Protein AF-T0YH72-F1 (afdb_monomer)

Sequence (68 aa):
MTVAQTASVSGVGPRFISELERGKSTAEIGKALHVIQQLGLDIWVIPRGVTPGAPATVHAEHTIGPGQ

InterPro domains:
  IPR001387 Cro/C1-type, helix-turn-helix domain [cd00093] (1-43)
  IPR010982 Lambda repressor-like, DNA-binding domain superfamily [G3DSA:1.10.260.40] (1-51)
  IPR010982 Lambda repressor-like, DNA-binding domain superfamily [SSF47413] (1-46)

Organism: NCBI:txid410659

Nearest PDB structures (foldseek):
  3dnv-assembly1_B  TM=8.190E-01  e=6.764E-02  Escherichia coli K-12
  8ezt-assembly1_D-2  TM=7.620E-01  e=6.350E-02  Legionella pneumophila
  5k98-assembly1_P  TM=8.213E-01  e=1.272E-01  Escherichia coli MP020980.2
  4z5h-assembly1_A-2  TM=8.311E-01  e=1.638E-01  Escherichia coli K-12
  4z59-assembly1_A  TM=8.331E-01  e=2.247E-01  Escherichia coli K-12

Solvent-accessible surface area (backbone atoms only — not comparable to full-atom values): 4571 Å² total; per-residue (Å²): 132,53,55,66,55,50,17,67,66,43,77,44,58,46,68,56,48,54,39,50,77,69,61,45,90,81,53,58,62,71,58,54,54,48,39,39,53,60,71,74,53,89,87,86,90,74,68,86,94,63,62,89,85,56,78,77,78,68,77,65,79,86,73,80,66,94,82,124

Secondary structure (DSSP, 8-state):
--HHHHHHHHTS-HHHHHHHHTT-TTS-HHHHHHHHHHTT-------TT--TTS-----------S--

Foldseek 3Di:
DDLVVLCVQLVHDSVLSVCVVVVPVPRDVVSVVSSCVSVVHDDDDDDPPDDPPDPPPPPDDPPPDPDD

Radius of gyration: 19.81 Å; Cα contacts (8 Å, |Δi|>4): 31; chains: 1; bounding box: 36×4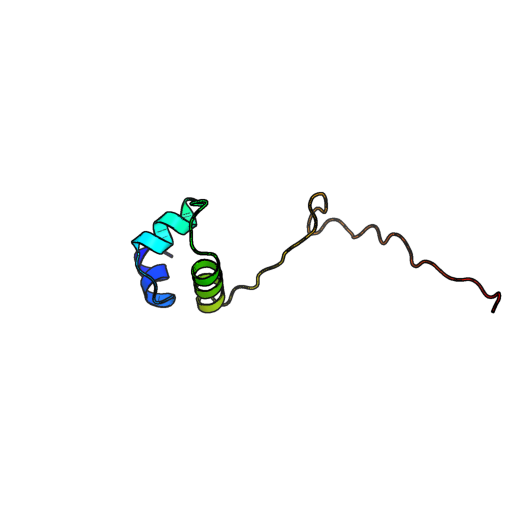4×47 Å

pLDDT: mean 83.75, std 17.88, range [45.78, 97.5]

Mean predicted aligned error: 10.25 Å

Structure (mmCIF, N/CA/C/O backbone):
data_AF-T0YH72-F1
#
_entry.id   AF-T0YH72-F1
#
loop_
_atom_site.group_PDB
_atom_site.id
_atom_site.type_symbol
_atom_site.label_atom_id
_atom_site.label_alt_id
_atom_site.label_comp_id
_atom_site.label_asym_id
_atom_site.label_entity_id
_atom_site.label_seq_id
_atom_site.pdbx_PDB_ins_code
_atom_site.Cartn_x
_atom_site.Cartn_y
_atom_site.Cartn_z
_atom_site.occupancy
_atom_site.B_iso_or_equiv
_atom_site.auth_seq_id
_atom_site.auth_comp_id
_atom_site.auth_asym_id
_atom_site.auth_atom_id
_atom_site.pdbx_PDB_model_num
ATOM 1 N N . MET A 1 1 ? -1.564 12.692 -2.663 1.00 73.81 1 MET A N 1
ATOM 2 C CA . MET A 1 1 ? -2.638 12.093 -1.842 1.00 73.81 1 MET A CA 1
ATOM 3 C C . MET A 1 1 ? -2.234 12.198 -0.382 1.00 73.81 1 MET A C 1
ATOM 5 O O . MET A 1 1 ? -1.055 12.049 -0.099 1.00 73.81 1 MET A O 1
ATOM 9 N N . THR A 1 2 ? -3.161 12.504 0.525 1.00 94.19 2 THR A N 1
ATOM 10 C CA . THR A 1 2 ? -2.930 12.442 1.979 1.00 94.19 2 THR A CA 1
ATOM 11 C C . THR A 1 2 ? -3.147 11.017 2.496 1.00 94.19 2 THR A C 1
ATOM 13 O O . THR A 1 2 ? -3.851 10.233 1.861 1.00 94.19 2 THR A O 1
ATOM 16 N N . VAL A 1 3 ? -2.634 10.700 3.692 1.00 94.00 3 VAL A N 1
ATOM 17 C CA . VAL A 1 3 ? -2.876 9.410 4.372 1.00 94.00 3 VAL A CA 1
ATOM 18 C C . VAL A 1 3 ? -4.369 9.079 4.457 1.00 94.00 3 VAL A C 1
ATOM 20 O O . VAL A 1 3 ? -4.768 7.942 4.221 1.00 94.00 3 VAL A O 1
ATOM 23 N N . ALA A 1 4 ? -5.204 10.078 4.759 1.00 94.19 4 ALA A N 1
ATOM 24 C CA . ALA A 1 4 ? -6.651 9.908 4.852 1.00 94.19 4 ALA A CA 1
ATOM 25 C C . ALA A 1 4 ? -7.286 9.571 3.492 1.00 94.19 4 ALA A C 1
ATOM 27 O O . ALA A 1 4 ? -8.142 8.693 3.418 1.00 94.19 4 ALA A O 1
ATOM 28 N N . GLN A 1 5 ? -6.841 10.223 2.413 1.00 95.44 5 GLN A N 1
ATOM 29 C CA . GLN A 1 5 ? -7.316 9.928 1.059 1.00 95.44 5 GLN A CA 1
ATOM 30 C C . GLN A 1 5 ? -6.910 8.519 0.622 1.00 95.44 5 GLN A C 1
ATOM 32 O O . GLN A 1 5 ? -7.753 7.766 0.143 1.00 95.44 5 GLN A O 1
ATOM 37 N N . THR A 1 6 ? -5.648 8.134 0.834 1.00 93.88 6 THR A N 1
ATOM 38 C CA . THR A 1 6 ? -5.163 6.790 0.492 1.00 93.88 6 THR A CA 1
ATOM 39 C C . THR A 1 6 ? -5.921 5.726 1.276 1.00 93.88 6 THR A C 1
ATOM 41 O O . THR A 1 6 ? -6.403 4.772 0.675 1.00 93.88 6 THR A O 1
ATOM 44 N N . ALA A 1 7 ? -6.101 5.908 2.588 1.00 95.25 7 ALA A N 1
ATOM 45 C CA . ALA A 1 7 ? -6.871 5.002 3.441 1.00 95.25 7 ALA A CA 1
ATOM 46 C C . ALA A 1 7 ? -8.318 4.833 2.951 1.00 95.25 7 ALA A C 1
ATOM 48 O O . ALA A 1 7 ? -8.813 3.714 2.857 1.00 95.25 7 ALA A O 1
ATOM 49 N N . SER A 1 8 ? -8.968 5.939 2.571 1.00 95.44 8 SER A N 1
ATOM 50 C CA . SER A 1 8 ? -10.325 5.919 2.022 1.00 95.44 8 SER A CA 1
ATOM 51 C C . SER A 1 8 ? -10.422 5.147 0.705 1.00 95.44 8 SER A C 1
ATOM 53 O O . SER A 1 8 ? -11.367 4.388 0.528 1.00 95.44 8 SER A O 1
ATOM 55 N N . VAL A 1 9 ? -9.474 5.341 -0.218 1.00 94.81 9 VAL A N 1
ATOM 56 C CA . VAL A 1 9 ? -9.471 4.667 -1.530 1.00 94.81 9 VAL A CA 1
ATOM 57 C C . VAL A 1 9 ? -9.129 3.183 -1.401 1.00 94.81 9 VAL A C 1
ATOM 59 O O . VAL A 1 9 ? -9.690 2.358 -2.107 1.00 94.81 9 VAL A O 1
ATOM 62 N N . S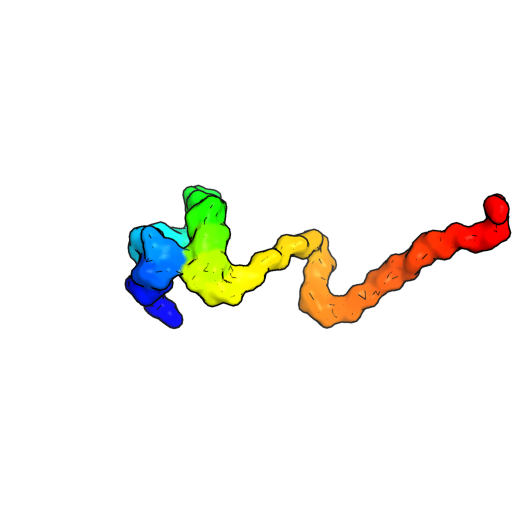ER A 1 10 ? -8.225 2.833 -0.487 1.00 94.00 10 SER A N 1
ATOM 63 C CA . SER A 1 10 ? -7.700 1.469 -0.352 1.00 94.00 10 SER A CA 1
ATOM 64 C C . SER A 1 10 ? -8.407 0.606 0.696 1.00 94.00 10 SER A C 1
ATOM 66 O O . SER A 1 10 ? -7.996 -0.527 0.924 1.00 94.00 10 SER A O 1
ATOM 68 N N . GLY A 1 11 ? -9.436 1.123 1.376 1.00 94.56 11 GLY A N 1
ATOM 69 C CA . GLY A 1 11 ? -10.216 0.363 2.360 1.00 94.56 11 GLY A CA 1
ATOM 70 C C . GLY A 1 11 ? -9.438 -0.082 3.608 1.00 94.56 11 GLY A C 1
ATOM 71 O O . GLY A 1 11 ? -9.924 -0.914 4.373 1.00 94.56 11 GLY A O 1
ATOM 72 N N . VAL A 1 12 ? -8.239 0.459 3.843 1.00 95.62 12 VAL A N 1
ATOM 73 C CA . VAL A 1 12 ? -7.398 0.153 5.012 1.00 95.62 12 VAL A CA 1
ATOM 74 C C . VAL A 1 12 ? -7.323 1.341 5.966 1.00 95.62 12 VAL A C 1
ATOM 76 O O . VAL A 1 12 ? -7.472 2.495 5.579 1.00 95.62 12 VAL A O 1
ATOM 79 N N . GLY A 1 13 ? -7.060 1.074 7.246 1.00 96.56 13 GLY A N 1
ATOM 80 C CA . GLY A 1 13 ? -6.991 2.132 8.254 1.00 96.56 13 GLY A CA 1
ATOM 81 C C . GLY A 1 13 ? -5.823 3.113 8.029 1.00 96.56 13 GLY A C 1
ATOM 82 O O . GLY A 1 13 ? -4.736 2.694 7.621 1.00 96.56 13 GLY A O 1
ATOM 83 N N . PRO A 1 14 ? -5.975 4.401 8.397 1.00 96.69 14 PRO A N 1
ATOM 84 C CA . PRO A 1 14 ? -4.938 5.425 8.215 1.00 96.69 14 PRO A CA 1
ATOM 85 C C . PRO A 1 14 ? -3.633 5.107 8.958 1.00 96.69 14 PRO A C 1
ATOM 87 O O . PRO A 1 14 ? -2.549 5.457 8.494 1.00 96.69 14 PRO A O 1
ATOM 90 N N . ARG A 1 15 ? -3.710 4.376 10.080 1.00 96.38 15 ARG A N 1
ATOM 91 C CA . ARG A 1 15 ? -2.523 3.870 10.783 1.00 96.38 15 ARG A CA 1
ATOM 92 C C . ARG A 1 15 ? -1.703 2.943 9.890 1.00 96.38 15 ARG A C 1
ATOM 94 O O . ARG A 1 15 ? -0.490 3.074 9.869 1.00 96.38 15 ARG A O 1
ATOM 101 N N . PHE A 1 16 ? -2.343 2.032 9.157 1.00 97.19 16 PHE A N 1
ATOM 102 C CA . PHE A 1 16 ? -1.625 1.107 8.282 1.00 97.19 16 PHE A CA 1
ATOM 103 C C . PHE A 1 16 ? -0.908 1.860 7.159 1.00 97.19 16 PHE A C 1
ATOM 105 O O . PHE A 1 16 ? 0.281 1.637 6.970 1.00 97.19 16 PHE A O 1
ATOM 112 N N . ILE A 1 17 ? -1.590 2.798 6.490 1.00 97.38 17 ILE A N 1
ATOM 113 C CA . ILE A 1 17 ? -0.976 3.644 5.454 1.00 97.38 17 ILE A CA 1
ATOM 114 C C . ILE A 1 17 ? 0.242 4.390 6.003 1.00 97.38 17 ILE A C 1
ATOM 116 O O . ILE A 1 17 ? 1.314 4.333 5.413 1.00 97.38 17 ILE A O 1
ATOM 120 N N . SER A 1 18 ? 0.118 5.009 7.177 1.00 97.00 18 SER A N 1
ATOM 121 C CA . SER A 1 18 ? 1.228 5.742 7.788 1.00 97.00 18 SER A CA 1
ATOM 122 C C . SER A 1 18 ? 2.410 4.840 8.180 1.00 97.00 18 SER A C 1
ATOM 124 O O . SER A 1 18 ? 3.564 5.253 8.105 1.00 97.00 18 SER A O 1
ATOM 126 N N . GLU A 1 19 ? 2.157 3.607 8.622 1.00 97.50 19 GLU A N 1
ATOM 127 C CA . GLU A 1 19 ? 3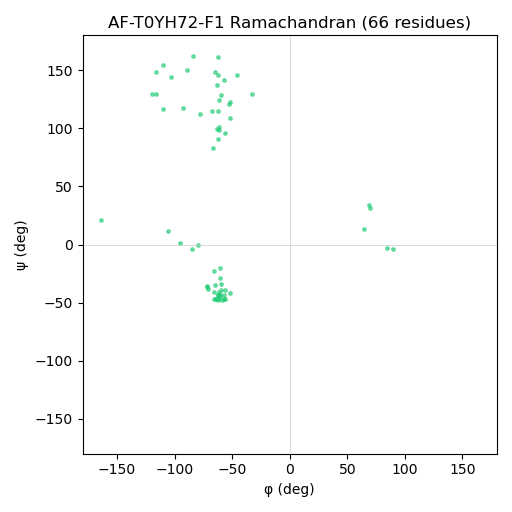.222 2.634 8.895 1.00 97.50 19 GLU A CA 1
ATOM 128 C C . GLU A 1 19 ? 3.883 2.123 7.606 1.00 97.50 19 GLU A C 1
ATOM 130 O O . GLU A 1 19 ? 5.100 1.940 7.573 1.00 97.50 19 GLU A O 1
ATOM 135 N N . LEU A 1 20 ? 3.088 1.911 6.554 1.00 96.50 20 LEU A N 1
ATOM 136 C CA . LEU A 1 20 ? 3.554 1.481 5.240 1.00 96.50 20 LEU A CA 1
ATOM 137 C C . LEU A 1 20 ? 4.465 2.539 4.603 1.00 96.50 20 LEU A C 1
ATOM 139 O O . LEU A 1 20 ? 5.562 2.204 4.170 1.00 96.50 20 LEU A O 1
ATOM 143 N N . GLU A 1 21 ? 4.063 3.813 4.619 1.00 95.19 21 GLU A N 1
ATOM 144 C CA . GLU A 1 21 ? 4.867 4.940 4.113 1.00 95.19 21 GLU A CA 1
ATOM 145 C C . GLU A 1 21 ? 6.206 5.085 4.845 1.00 95.19 21 GLU A C 1
ATOM 147 O O . GLU A 1 21 ? 7.217 5.443 4.245 1.00 95.19 21 GLU A O 1
ATOM 152 N N . ARG A 1 22 ? 6.233 4.770 6.145 1.00 96.31 22 ARG A N 1
ATOM 153 C CA . ARG A 1 22 ? 7.455 4.780 6.964 1.00 96.31 22 ARG A CA 1
ATOM 154 C C . ARG A 1 22 ? 8.323 3.534 6.780 1.00 96.31 22 ARG A C 1
ATOM 156 O O . ARG A 1 22 ? 9.368 3.433 7.417 1.00 96.31 22 ARG A O 1
ATOM 163 N N . GLY A 1 23 ? 7.905 2.587 5.941 1.00 95.56 23 GLY A N 1
ATOM 164 C CA . GLY A 1 23 ? 8.666 1.376 5.651 1.00 95.56 23 GLY A CA 1
ATOM 165 C C . GLY A 1 23 ? 8.741 0.412 6.832 1.00 95.56 23 GLY A C 1
ATOM 166 O O . GLY A 1 23 ? 9.765 -0.244 7.023 1.00 95.56 23 GLY A O 1
ATOM 167 N N . LYS A 1 24 ? 7.685 0.324 7.654 1.00 97.44 24 LYS A N 1
ATOM 168 C CA . LYS A 1 24 ? 7.640 -0.628 8.771 1.00 97.44 24 LYS A CA 1
ATOM 169 C C . LYS A 1 24 ? 7.946 -2.040 8.267 1.00 97.44 24 LYS A C 1
ATOM 171 O O . LYS A 1 24 ? 7.191 -2.597 7.475 1.00 97.44 24 LYS A O 1
ATOM 176 N N . SER A 1 25 ? 8.999 -2.653 8.803 1.00 96.19 25 SER A N 1
ATOM 177 C CA . SER A 1 25 ? 9.443 -4.002 8.421 1.00 96.19 25 SER A CA 1
ATOM 178 C C . SER A 1 25 ? 8.396 -5.095 8.657 1.00 96.19 25 SER A C 1
ATOM 180 O O . SER A 1 25 ? 8.465 -6.159 8.053 1.00 96.19 25 SER A O 1
ATOM 182 N N . THR A 1 26 ? 7.421 -4.829 9.528 1.00 95.31 26 THR A N 1
ATOM 183 C CA . THR A 1 26 ? 6.309 -5.727 9.859 1.00 95.31 26 THR A CA 1
ATOM 184 C C . THR A 1 26 ? 4.974 -5.298 9.249 1.00 95.31 26 THR A C 1
ATOM 186 O O . THR A 1 26 ? 3.931 -5.818 9.644 1.00 95.31 26 THR A O 1
ATOM 189 N N . ALA A 1 27 ? 4.960 -4.345 8.310 1.00 96.12 27 ALA A N 1
ATOM 190 C CA . ALA A 1 27 ? 3.758 -4.078 7.528 1.00 96.12 27 ALA A CA 1
ATOM 191 C C . ALA A 1 27 ? 3.355 -5.350 6.765 1.00 96.12 27 ALA A C 1
ATOM 193 O O . ALA A 1 27 ? 4.168 -5.972 6.085 1.00 96.12 27 ALA A O 1
ATOM 194 N N . GLU A 1 28 ? 2.092 -5.751 6.894 1.00 96.69 28 GLU A N 1
ATOM 195 C CA . GLU A 1 28 ? 1.580 -6.947 6.228 1.00 96.69 28 GLU A CA 1
ATOM 196 C C . GLU A 1 28 ? 1.667 -6.787 4.707 1.00 96.69 28 GLU A C 1
ATOM 198 O O . GLU A 1 28 ? 0.967 -5.958 4.118 1.00 96.69 28 GLU A O 1
ATOM 203 N N . ILE A 1 29 ? 2.495 -7.614 4.064 1.00 95.81 29 ILE A N 1
ATOM 204 C CA . ILE A 1 29 ? 2.739 -7.536 2.620 1.00 95.81 29 ILE A CA 1
ATOM 205 C C . ILE A 1 29 ? 1.443 -7.643 1.807 1.00 95.81 29 ILE A C 1
ATOM 207 O O . ILE A 1 29 ? 1.247 -6.871 0.876 1.00 95.81 29 ILE A O 1
ATOM 211 N N . GLY A 1 30 ? 0.504 -8.508 2.207 1.00 96.81 30 GLY A N 1
ATOM 212 C CA . GLY A 1 30 ? -0.788 -8.643 1.526 1.00 96.81 30 GLY A CA 1
ATOM 213 C C . GLY A 1 30 ? -1.597 -7.341 1.506 1.00 96.81 30 GLY A C 1
ATOM 214 O O . GLY A 1 30 ? -2.172 -6.987 0.480 1.00 96.81 30 GLY A O 1
ATOM 215 N N . LYS A 1 31 ? -1.581 -6.575 2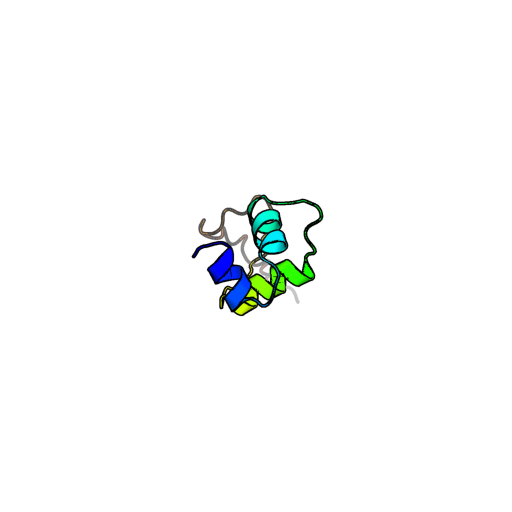.604 1.00 96.75 31 LYS A N 1
ATOM 216 C CA . LYS A 1 31 ? -2.247 -5.265 2.671 1.00 96.75 31 LYS A CA 1
ATOM 217 C C . LYS A 1 31 ? -1.509 -4.209 1.853 1.00 96.75 31 LYS A C 1
ATOM 219 O O . LYS A 1 31 ? -2.156 -3.373 1.234 1.00 96.75 31 LYS A O 1
ATOM 224 N N . ALA A 1 32 ? -0.178 -4.257 1.812 1.00 96.81 32 ALA A N 1
ATOM 225 C CA . ALA A 1 32 ? 0.605 -3.361 0.966 1.00 96.81 32 ALA A CA 1
ATOM 226 C C . ALA A 1 32 ? 0.283 -3.578 -0.523 1.00 96.81 32 ALA A C 1
ATOM 228 O O . ALA A 1 32 ? -0.019 -2.621 -1.229 1.00 96.81 32 ALA A O 1
ATOM 2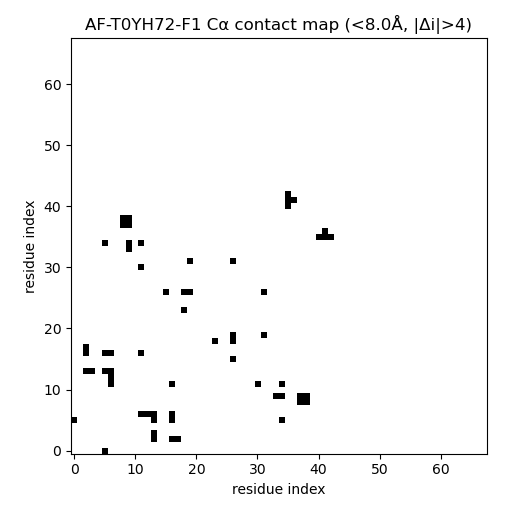29 N N . LEU A 1 33 ? 0.257 -4.836 -0.977 1.00 96.88 33 LEU A N 1
ATOM 230 C CA . LEU A 1 33 ? -0.119 -5.194 -2.349 1.00 96.88 33 LEU A CA 1
ATOM 231 C C . LEU A 1 33 ? -1.560 -4.775 -2.676 1.00 96.88 33 LEU A C 1
ATOM 233 O O . LEU A 1 33 ? -1.811 -4.244 -3.756 1.00 96.88 33 LEU A O 1
ATOM 237 N N . HIS A 1 34 ? -2.492 -4.951 -1.734 1.00 96.62 34 HIS A N 1
ATOM 238 C CA . HIS A 1 34 ? -3.871 -4.490 -1.894 1.00 96.62 34 HIS A CA 1
ATOM 239 C C . HIS A 1 34 ? -3.951 -2.973 -2.120 1.00 96.62 34 HIS A C 1
ATOM 241 O O . HIS A 1 34 ? -4.601 -2.535 -3.064 1.00 96.62 34 HIS A O 1
ATOM 247 N N . VAL A 1 35 ? -3.250 -2.170 -1.307 1.00 96.75 35 VAL A N 1
ATOM 248 C CA . VAL A 1 35 ? -3.195 -0.707 -1.483 1.00 96.75 35 VAL A CA 1
ATOM 249 C C . VAL A 1 35 ? -2.680 -0.347 -2.875 1.00 96.75 35 VAL A C 1
ATOM 251 O O . VAL A 1 35 ? -3.292 0.474 -3.549 1.00 96.75 35 VAL A O 1
ATOM 254 N N . ILE A 1 36 ? -1.596 -0.979 -3.327 1.00 96.19 36 ILE A N 1
ATOM 255 C CA . ILE A 1 36 ? -1.003 -0.713 -4.645 1.00 96.19 36 ILE A CA 1
ATOM 256 C C . ILE A 1 36 ? -2.006 -1.018 -5.773 1.00 96.19 36 ILE A C 1
ATOM 258 O O . ILE A 1 36 ? -2.186 -0.195 -6.669 1.00 96.19 36 ILE A O 1
ATOM 262 N N . GLN A 1 37 ? -2.735 -2.135 -5.679 1.00 96.00 37 GLN A N 1
ATOM 263 C CA . GLN A 1 37 ? -3.790 -2.487 -6.634 1.00 96.00 37 GLN A CA 1
ATOM 264 C C . GLN A 1 37 ? -4.933 -1.461 -6.652 1.00 96.00 37 GLN A C 1
ATOM 266 O O . GLN A 1 37 ? -5.382 -1.069 -7.725 1.00 96.00 37 GLN A O 1
ATOM 271 N N . GLN A 1 38 ? -5.396 -0.997 -5.485 1.00 96.50 38 GLN A N 1
ATOM 272 C CA . GLN A 1 38 ? -6.468 0.007 -5.397 1.00 96.50 38 GLN A CA 1
ATOM 273 C C . GLN A 1 38 ? -6.055 1.372 -5.967 1.00 96.50 38 GLN A C 1
ATOM 275 O O . GLN A 1 38 ? -6.906 2.154 -6.381 1.00 96.50 38 GLN A O 1
ATOM 280 N N . LEU A 1 39 ? -4.752 1.654 -6.026 1.00 94.69 39 LEU A N 1
ATOM 281 C CA . LEU A 1 39 ? -4.206 2.853 -6.661 1.00 94.69 39 LEU A CA 1
ATOM 282 C C . LEU A 1 39 ? -4.003 2.702 -8.178 1.00 94.69 39 LEU A C 1
ATOM 284 O O . LEU A 1 39 ? -3.615 3.672 -8.824 1.00 94.69 39 LEU A O 1
ATOM 288 N N . GLY A 1 40 ? -4.256 1.518 -8.750 1.00 94.94 40 GLY A N 1
ATOM 289 C CA . GLY A 1 40 ? -4.045 1.248 -10.174 1.00 94.94 40 GLY A CA 1
ATOM 290 C C . GLY A 1 40 ? -2.568 1.215 -10.574 1.00 94.94 40 GLY A C 1
ATOM 291 O O . GLY A 1 40 ? -2.224 1.621 -11.680 1.00 94.94 40 GLY A O 1
ATOM 292 N N . LEU A 1 41 ? -1.692 0.791 -9.659 1.00 95.31 41 LEU A N 1
ATOM 293 C CA . LEU A 1 41 ? -0.246 0.750 -9.861 1.00 95.31 41 LEU A CA 1
ATOM 294 C C . LEU A 1 41 ? 0.240 -0.679 -10.134 1.00 95.31 41 LEU A C 1
ATOM 296 O O . LEU A 1 41 ? -0.220 -1.633 -9.504 1.00 95.31 41 LEU A O 1
ATOM 300 N N . ASP A 1 42 ? 1.239 -0.802 -11.007 1.00 93.62 42 ASP A N 1
ATOM 301 C CA . ASP A 1 42 ? 1.953 -2.055 -11.254 1.00 93.62 42 ASP A CA 1
ATOM 302 C C . ASP A 1 42 ? 3.150 -2.226 -10.311 1.00 93.62 42 ASP A C 1
ATOM 304 O O . ASP A 1 42 ? 3.805 -1.260 -9.909 1.00 93.62 42 ASP A O 1
ATOM 308 N N . ILE A 1 43 ? 3.481 -3.482 -10.000 1.00 92.38 43 ILE A N 1
ATOM 309 C CA . ILE A 1 43 ? 4.642 -3.846 -9.180 1.00 92.38 43 ILE A CA 1
ATOM 310 C C . ILE A 1 43 ? 5.620 -4.651 -10.019 1.00 92.38 43 ILE A C 1
ATOM 312 O O . ILE A 1 43 ? 5.264 -5.673 -10.601 1.00 92.38 43 ILE A O 1
ATOM 316 N N . TRP A 1 44 ? 6.880 -4.227 -9.990 1.00 90.62 44 TRP A N 1
ATOM 317 C CA . TRP A 1 44 ? 7.985 -4.913 -10.645 1.00 90.62 44 TRP A CA 1
ATOM 318 C C . TRP A 1 44 ? 9.016 -5.329 -9.603 1.00 90.62 44 TRP A C 1
ATOM 320 O O . TRP A 1 44 ? 9.468 -4.513 -8.799 1.00 90.62 44 TRP A O 1
ATOM 330 N N . VAL A 1 45 ? 9.409 -6.600 -9.634 1.00 89.38 45 VAL A N 1
ATOM 331 C CA . VAL A 1 45 ? 10.513 -7.124 -8.827 1.00 89.38 45 VAL A CA 1
ATOM 332 C C . VAL A 1 45 ? 11.662 -7.436 -9.773 1.00 89.38 45 VAL A C 1
ATOM 334 O O . VAL A 1 45 ? 11.529 -8.286 -10.649 1.00 89.38 45 VAL A O 1
ATOM 337 N N . ILE A 1 46 ? 12.783 -6.739 -9.605 1.00 86.25 46 ILE A N 1
ATOM 338 C CA . ILE A 1 46 ? 13.977 -6.900 -10.443 1.00 86.25 46 ILE A CA 1
ATOM 339 C C . ILE A 1 46 ? 15.156 -7.422 -9.613 1.00 86.25 46 ILE A C 1
ATOM 341 O O . ILE A 1 46 ? 15.258 -7.099 -8.423 1.00 86.25 46 ILE A O 1
ATOM 345 N N . PRO A 1 47 ? 16.068 -8.219 -10.205 1.00 87.44 47 PRO A N 1
ATOM 346 C CA . PRO A 1 47 ? 17.295 -8.616 -9.531 1.00 87.44 47 PRO A CA 1
ATOM 347 C C . PRO A 1 47 ? 18.108 -7.399 -9.081 1.00 87.44 47 PRO A C 1
ATOM 349 O O . PRO A 1 47 ? 18.213 -6.392 -9.784 1.00 87.44 47 PRO A O 1
ATOM 352 N N . ARG A 1 48 ? 18.724 -7.502 -7.901 1.00 86.81 48 ARG A N 1
ATOM 353 C CA . ARG A 1 48 ? 19.645 -6.468 -7.410 1.00 86.81 48 ARG A CA 1
ATOM 354 C C . ARG A 1 48 ? 20.842 -6.340 -8.356 1.00 86.81 48 ARG A C 1
ATOM 356 O O . ARG A 1 48 ? 21.307 -7.340 -8.893 1.00 86.81 48 ARG A O 1
ATOM 363 N N . GLY A 1 49 ? 21.358 -5.123 -8.515 1.00 85.69 49 GLY A N 1
ATOM 364 C CA . GLY A 1 49 ? 22.479 -4.835 -9.419 1.00 85.69 49 GLY A CA 1
ATOM 365 C C . GLY A 1 49 ? 22.073 -4.595 -10.877 1.00 85.69 49 GLY A C 1
ATOM 366 O O . GLY A 1 49 ? 22.928 -4.248 -11.684 1.00 85.69 49 GLY A O 1
ATOM 367 N N . VAL A 1 50 ? 20.784 -4.719 -11.210 1.00 76.12 50 VAL A N 1
ATOM 368 C CA . VAL A 1 50 ? 20.230 -4.273 -12.492 1.00 76.12 50 VAL A CA 1
ATOM 369 C C . VAL A 1 50 ? 19.724 -2.843 -12.315 1.00 76.12 50 VAL A C 1
ATOM 371 O O . VAL A 1 50 ? 18.826 -2.608 -11.510 1.00 76.12 50 VAL A O 1
ATOM 374 N N . THR A 1 51 ? 20.291 -1.881 -13.043 1.00 73.00 51 THR A N 1
ATOM 375 C CA . THR A 1 51 ? 19.745 -0.517 -13.106 1.00 73.00 51 THR A CA 1
ATOM 376 C C . THR A 1 51 ? 18.542 -0.529 -14.052 1.00 73.00 51 THR A C 1
ATOM 378 O O . THR A 1 51 ? 18.739 -0.744 -15.251 1.00 73.00 51 THR A O 1
ATOM 381 N N . PRO A 1 52 ? 17.301 -0.319 -13.573 1.00 65.12 52 PRO A N 1
ATOM 382 C CA . PRO A 1 52 ? 16.152 -0.268 -14.468 1.00 65.12 52 PRO A CA 1
ATOM 383 C C . PRO A 1 52 ? 16.314 0.894 -15.459 1.00 65.12 52 PRO A C 1
ATOM 385 O O . PRO A 1 52 ? 16.536 2.034 -15.058 1.00 65.12 52 PRO A O 1
ATOM 388 N N . GLY A 1 53 ? 16.254 0.586 -16.757 1.00 66.00 53 GLY A N 1
ATOM 389 C CA . GLY A 1 53 ? 16.420 1.559 -17.843 1.00 66.00 53 GLY A CA 1
ATOM 390 C C . GLY A 1 53 ? 17.853 1.766 -18.348 1.00 66.00 53 GLY A C 1
ATOM 391 O O . GLY A 1 53 ? 18.033 2.471 -19.339 1.00 66.00 53 GLY A O 1
ATOM 392 N N . ALA A 1 54 ? 18.871 1.131 -17.750 1.00 60.34 54 ALA A N 1
ATOM 393 C CA . ALA A 1 54 ? 20.120 0.918 -18.481 1.00 60.34 54 ALA A CA 1
ATOM 394 C C . ALA A 1 54 ? 19.804 0.006 -19.679 1.00 60.34 54 ALA A C 1
ATOM 396 O O . ALA A 1 54 ? 19.027 -0.939 -19.494 1.00 60.34 54 ALA A O 1
ATOM 397 N N . PRO A 1 55 ? 20.338 0.270 -20.893 1.00 53.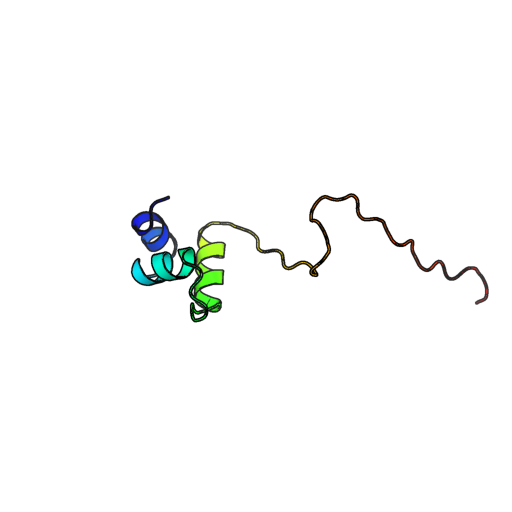94 55 PRO A N 1
ATOM 398 C CA . PRO A 1 55 ? 20.145 -0.644 -22.008 1.00 53.94 55 PRO A CA 1
ATOM 399 C C . PRO A 1 55 ? 20.551 -2.015 -21.500 1.00 53.94 55 PRO A C 1
ATOM 401 O O . PRO A 1 55 ? 21.647 -2.167 -20.955 1.00 53.94 55 PRO A O 1
ATOM 404 N N . ALA A 1 56 ? 19.628 -2.974 -21.582 1.00 56.97 56 ALA A N 1
ATOM 405 C CA . ALA A 1 56 ? 19.957 -4.350 -21.300 1.00 56.97 56 ALA A CA 1
ATOM 406 C C . ALA A 1 56 ? 21.180 -4.639 -22.164 1.00 56.97 56 ALA A C 1
ATOM 408 O O . ALA A 1 56 ? 21.074 -4.671 -23.391 1.00 56.97 56 ALA A O 1
ATOM 409 N N . THR A 1 57 ? 22.355 -4.781 -21.550 1.00 57.22 57 THR A N 1
ATOM 410 C CA . THR A 1 57 ? 23.425 -5.525 -22.187 1.00 57.22 57 THR A CA 1
ATOM 411 C C . THR A 1 57 ? 22.826 -6.907 -22.295 1.00 57.22 57 THR A C 1
ATOM 413 O O . THR A 1 57 ? 22.820 -7.678 -21.337 1.00 57.22 57 THR A O 1
ATOM 416 N N . VAL A 1 58 ? 22.167 -7.137 -23.428 1.00 54.16 58 VAL A N 1
ATOM 417 C CA . VAL A 1 58 ? 21.721 -8.435 -23.872 1.00 54.16 58 VAL A CA 1
ATOM 418 C C . VAL A 1 58 ? 22.998 -9.251 -23.883 1.00 54.16 58 VAL A C 1
ATOM 420 O O . VAL A 1 58 ? 23.833 -9.139 -24.776 1.00 54.16 58 VAL A O 1
ATOM 423 N N . HIS A 1 59 ? 23.238 -9.980 -22.796 1.00 49.47 59 HIS A N 1
ATOM 424 C CA . HIS A 1 59 ? 24.169 -11.083 -22.839 1.00 49.47 59 HIS A CA 1
ATOM 425 C C . HIS A 1 59 ? 23.541 -12.016 -23.862 1.00 49.47 59 HIS A C 1
ATOM 427 O O . HIS A 1 59 ? 22.482 -12.591 -23.612 1.00 49.47 59 HIS A O 1
ATOM 433 N N . ALA A 1 60 ? 24.116 -11.944 -25.062 1.00 49.38 60 ALA A N 1
ATOM 434 C CA . ALA A 1 60 ? 23.596 -12.493 -26.292 1.00 49.38 60 ALA A CA 1
ATOM 435 C C . ALA A 1 60 ? 23.102 -13.922 -26.081 1.00 49.38 60 ALA A C 1
ATOM 437 O O . ALA A 1 60 ? 23.670 -14.674 -25.284 1.00 49.38 60 ALA A O 1
ATOM 438 N N . GLU A 1 61 ? 22.045 -14.260 -26.815 1.00 48.72 61 GLU A N 1
ATOM 439 C CA . GLU A 1 61 ? 21.587 -15.625 -27.017 1.00 48.72 61 GLU A CA 1
ATOM 440 C C . GLU A 1 61 ? 22.769 -16.595 -27.036 1.00 48.72 61 GLU A C 1
ATOM 442 O O . GLU A 1 61 ? 23.753 -16.405 -27.758 1.00 48.72 61 GLU A O 1
ATOM 447 N N . HIS A 1 62 ? 22.664 -17.659 -26.244 1.00 52.12 62 HIS A N 1
ATOM 448 C CA . HIS A 1 62 ? 23.463 -18.845 -26.476 1.00 52.12 62 HIS A CA 1
ATOM 449 C C . HIS A 1 62 ? 22.994 -19.450 -27.805 1.00 52.12 62 HIS A C 1
ATOM 451 O O . HIS A 1 62 ? 22.137 -20.330 -27.834 1.00 52.12 62 HIS A O 1
ATOM 457 N N . THR A 1 63 ? 23.523 -18.929 -28.913 1.00 48.62 63 THR A N 1
ATOM 458 C CA . THR A 1 63 ? 23.427 -19.549 -30.228 1.00 48.62 63 THR A CA 1
ATOM 459 C C . THR A 1 63 ? 24.121 -20.901 -30.133 1.00 48.62 63 THR A C 1
ATOM 461 O O . THR A 1 63 ? 25.346 -20.996 -30.209 1.00 48.62 63 THR A O 1
ATOM 464 N N . ILE A 1 64 ? 23.333 -21.961 -29.957 1.00 58.41 64 ILE A N 1
ATOM 465 C CA . ILE A 1 64 ? 23.739 -23.309 -30.340 1.00 58.41 64 ILE A CA 1
ATOM 466 C C . ILE A 1 64 ? 23.906 -23.250 -31.865 1.00 58.41 64 ILE A C 1
ATOM 468 O O . ILE A 1 64 ? 22.927 -23.232 -32.609 1.00 58.41 64 ILE A O 1
ATOM 472 N N . GLY A 1 65 ? 25.148 -23.111 -32.332 1.00 45.78 65 GLY A N 1
ATOM 473 C CA . GLY A 1 65 ? 25.485 -23.233 -33.752 1.00 45.78 65 GLY A CA 1
ATOM 474 C C . GLY A 1 65 ? 25.178 -24.645 -34.275 1.00 45.78 65 GLY A C 1
ATOM 475 O O . GLY A 1 65 ? 25.041 -25.575 -33.476 1.00 45.78 65 GLY A O 1
ATOM 476 N N . PRO A 1 66 ? 25.062 -24.837 -35.601 1.00 49.72 66 PRO A N 1
ATOM 477 C CA . PRO A 1 66 ? 24.614 -26.101 -36.166 1.00 49.72 66 PRO A CA 1
ATOM 478 C C . PRO A 1 66 ? 25.659 -27.196 -35.916 1.00 49.72 66 PRO A C 1
ATOM 480 O O . PRO A 1 66 ? 26.785 -27.139 -36.409 1.00 49.72 66 PRO A O 1
ATOM 483 N N . GLY A 1 67 ? 25.246 -28.177 -35.119 1.00 59.41 67 GLY A N 1
ATOM 484 C CA . GLY A 1 67 ? 25.964 -29.402 -34.758 1.00 59.41 67 GLY A CA 1
ATOM 485 C C . GLY A 1 67 ? 25.031 -30.460 -34.140 1.00 59.41 67 GLY A C 1
ATOM 486 O O . GLY A 1 67 ? 25.487 -31.347 -33.419 1.00 59.41 67 GLY A O 1
ATOM 487 N N . GLN A 1 68 ? 23.725 -30.336 -34.400 1.00 49.12 68 GLN A N 1
ATOM 488 C CA . GLN A 1 68 ? 22.701 -31.375 -34.266 1.00 49.12 68 GLN A CA 1
ATOM 489 C C . GLN A 1 68 ? 22.102 -31.600 -35.651 1.00 49.12 68 GLN A C 1
ATOM 491 O O . GLN A 1 68 ? 21.877 -30.576 -36.339 1.00 49.12 68 GLN A O 1
#

=== Feature glossary ===
Feature key, reading from the visual/contextual features back to the raw sequence:

Rendered structure images. Six rendered views show the 3D structure from the faces of a cube — i.e. along ±x, ±y, ±z. Rendering representation is drawn randomly per protein from cartoon (secondary-structure ribbons), sticks (backbone bonds), or molecular surface; coloring is either N→C rainbow (blue at the N-terminus through red at the C-terminus) or one color per chain.

Contact-map, Ramachandran, and PAE plots. The contact map is a binary N×N matrix image: pixel (i, j) is dark where Cα_i and Cα_j are within 8 Å and |i−j|>4. Because the |i−j|>4 filter removes local helical contacts, off-diagonal stripes parallel to the main diagonal indicate parallel β-sheets; stripes perpendicular to it indicate antiparallel β-sheets. The Ramachandran plot scatters every residue's (φ, ψ) pair against the sterically allowed regions. The PAE heatmap renders the predicted-aligned-error matrix.

InterPro / GO / CATH / organism. Database cross-references. InterPro integrates a dozen domain/family signature da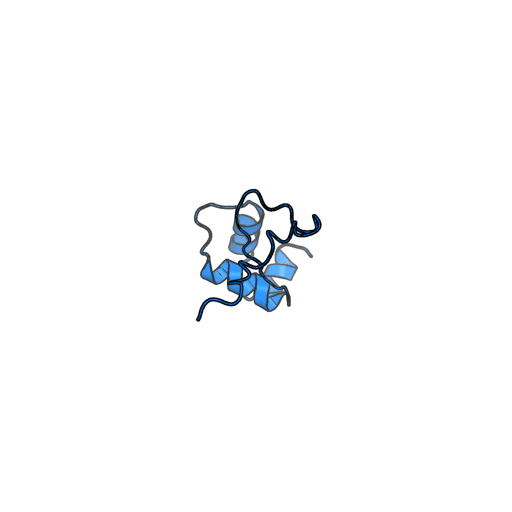tabases into unified entries with residue-range hits. GO terms attach function/process/location labels with evidence codes. CATH codes position the fold in a four-level structural taxonomy. Organism is the NCBI-taxonomy species name.

Nearest PDB structures. The Foldseek neighbor list gives the closest experimentally determined structures in the PDB, ranked by structural alignment. TM-score near 1 means near-identical fold; near 0.3 means only rough topology match. This is how one finds what a novel AlphaFold prediction most resembles in the solved-structure universe.

Predicted aligned error. PAE(i, j) answers: if I align the predicted and true structures on residue i, how far off (in Å) do I expect residue j to be? A block-diagonal PAE matrix with low values on the blocks and high values off-diagonal is the signature of a multi-domain protein with confidently predicted domains but uncertain inter-domain orientation.

Solvent-accessible surface area. Accessible surface area quantifies burial. A residue with SASA near zero is packed into the hydrophobic core; one with SASA >100 Å² sits on the surface. Computed here via the Shrake–Rupley numerical algorithm with a 1.4 Å probe.

B-factor. B-factor (Debye–Waller factor) reflects atomic displacement in the crystal lattice. It is an experimental observable (units Å²), not a prediction; low values mean the atom is pinned down, high values mean it moves or is heterogeneous across the crystal.

pLDDT. For AlphaFold models, the B-factor field carries pLDDT — the model's own estimate of local accuracy on a 0–100 scale. Regions with pLDDT<50 should be treated as essentially unmodeled; they often correspond to intrinsically disordered segments.

Backbone torsions (φ/ψ). φ (phi) and ψ (psi) are the two rotatable backbone dihedrals per residue: φ is the C(i-1)–N–Cα–C torsion, ψ is the N–Cα–C–N(i+1) torsion, both in degrees on (−180°, 180°]. α-helical residues cluster near (−60°, −45°); β-strand residues near (−120°, +130°). A Ramachandran plot is simply a scatter of (φ, ψ) for every residue.

Radius of gyration, Cα contacts, bounding box. Radius of gyration (Rg) is the root-mean-square distance of Cα atoms from their centroid — a single number for overall size and compactness. A globular domain of N residues has Rg ≈ 2.2·N^0.38 Å; an extended or disordered chain has a much larger Rg. The Cα contact count is the number of residue pairs whose Cα atoms are within 8 Å and are more than four positions apart in sequence — a standard proxy for tertiary packing density. The bounding box is the smallest axis-aligned box enclosing all Cα atoms.

Secondary structure (3-state, P-SEA). Three-state secondary structu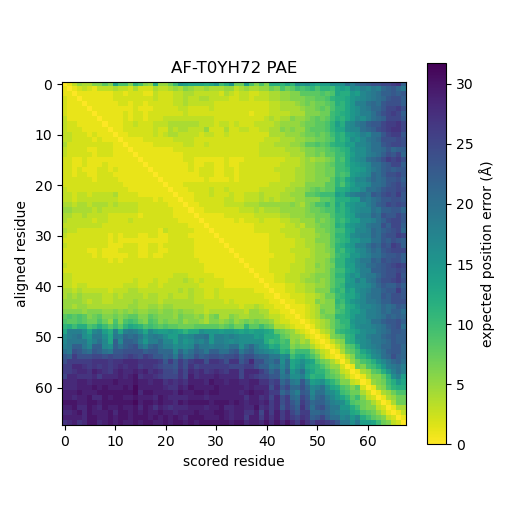re (P-SEA) collapses the eight DSSP classes into helix (a), strand (b), and coil (c). P-SEA assigns these from Cα geometry alone — distances and angles — without requiring backbone oxygens, so it works on any Cα trace.

Secondary structure (8-state, DSSP). DSSP 8-state secondary structure assigns each residue one of H (α-helix), G (3₁₀-helix), I (π-helix), E (extended β-strand), B (isolated β-bridge), T (hydrogen-bonded turn), S (bend), or '-' (coil). The assignment is computed from backbone hydrogen-bond geometry via the Kabsch–Sander algorithm.

Foldseek 3Di. A 3Di character summarizes, for each residue, the relative orientation of the Cα frame of its nearest spatial neighbor. Because it encodes fold topology rather than chemistry, 3Di alignments detect remote structural similarity that sequence alignment misses.

mmCIF coordinates. The mmCIF block holds the 3D Cartesian coordinates of each backbone atom 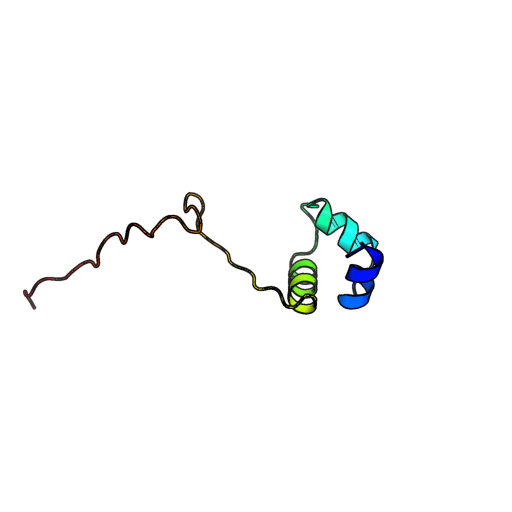(N, Cα, C, O) in ångströms. mmCIF is the PDB's canonical archive format — a tagged-loop text representation of the atomic model.

Sequence. Sequence gives the chain of amino acids in standard one-letter code (A=alanine, C=cysteine, …, Y=tyrosine), read N→C. It is the only feature that is directly encoded by the gene; all structural features are derived from the folded form of this sequence.